Protein AF-A0A7C6F3H6-F1 (afdb_monomer_lite)

pLDDT: mean 77.39, std 11.94, range [45.97, 93.38]

Sequence (93 aa):
MWSTILRISIQERIIYRGDFMLGTLMRFLPIVTQIFLWGAVFSALPSQNGAPGQIVGYSYHDVVAYYLLTMLSRAFSSMPGLASGITRDIRDG

Structure (mmCIF, N/CA/C/O backbone):
data_AF-A0A7C6F3H6-F1
#
_entry.id   AF-A0A7C6F3H6-F1
#
loop_
_atom_site.group_PDB
_atom_site.id
_atom_site.type_symbol
_atom_site.label_atom_id
_atom_site.label_alt_id
_atom_site.label_comp_id
_atom_site.label_asym_id
_atom_site.label_entity_id
_atom_site.label_seq_id
_atom_site.pdbx_PDB_ins_code
_atom_site.Cartn_x
_atom_site.Cartn_y
_atom_site.Cartn_z
_atom_site.occupancy
_atom_site.B_iso_or_equiv
_atom_site.auth_seq_id
_atom_site.auth_comp_id
_atom_site.auth_asym_id
_atom_site.auth_atom_id
_atom_site.pdbx_PDB_model_num
ATOM 1 N N . MET A 1 1 ? 35.799 12.151 -26.528 1.00 65.75 1 MET A N 1
ATOM 2 C CA . MET A 1 1 ? 34.594 11.597 -27.187 1.00 65.75 1 MET A CA 1
ATOM 3 C C . MET A 1 1 ? 34.265 10.188 -26.701 1.00 65.75 1 MET A C 1
ATOM 5 O O . MET A 1 1 ? 33.216 10.034 -26.098 1.00 65.75 1 MET A O 1
ATOM 9 N N . TRP A 1 2 ? 35.149 9.190 -26.842 1.00 71.88 2 TRP A N 1
ATOM 10 C CA . TRP A 1 2 ? 34.876 7.807 -26.394 1.00 71.88 2 TRP A CA 1
ATOM 11 C C . TRP A 1 2 ? 34.528 7.666 -24.896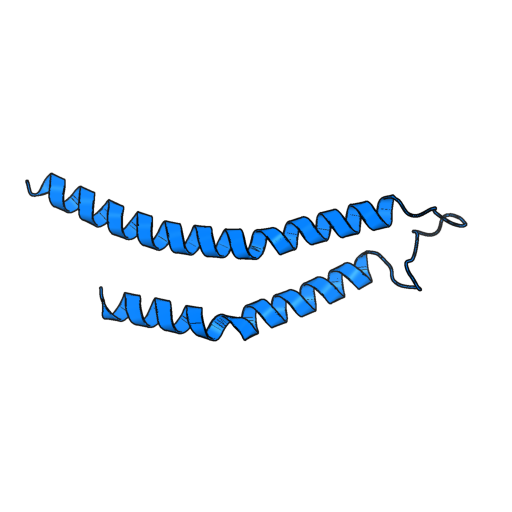 1.00 71.88 2 TRP A C 1
ATOM 13 O O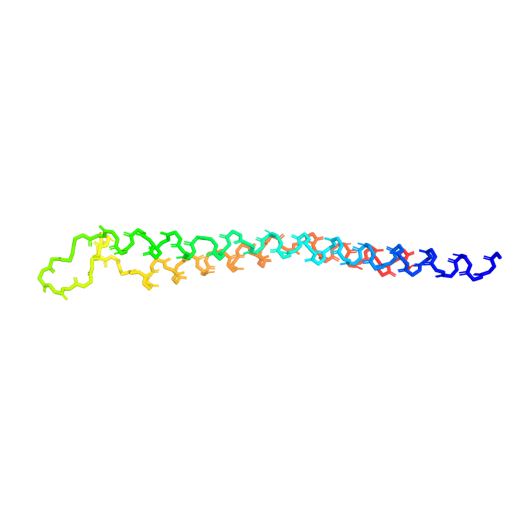 . TRP A 1 2 ? 33.525 7.059 -24.541 1.00 71.88 2 TRP A O 1
ATOM 23 N N . SER A 1 3 ? 35.299 8.312 -24.013 1.00 72.56 3 SER A N 1
ATOM 24 C CA . SER A 1 3 ? 35.032 8.311 -22.560 1.00 72.56 3 SER A CA 1
ATOM 25 C C . SER A 1 3 ? 33.688 8.967 -22.193 1.00 72.56 3 SER A C 1
ATOM 27 O O . SER A 1 3 ? 33.007 8.548 -21.260 1.00 72.56 3 SER A O 1
ATOM 29 N N . THR A 1 4 ? 33.265 9.967 -22.969 1.00 81.56 4 THR A N 1
ATOM 30 C CA . THR A 1 4 ? 31.988 10.666 -22.780 1.00 81.56 4 THR A CA 1
ATOM 31 C C . THR A 1 4 ? 30.809 9.767 -23.149 1.00 81.56 4 THR A C 1
ATOM 33 O O . THR A 1 4 ? 29.857 9.679 -22.383 1.00 81.56 4 THR A O 1
ATOM 36 N N . ILE A 1 5 ? 30.910 9.044 -24.269 1.00 80.75 5 ILE A N 1
ATOM 37 C CA . ILE A 1 5 ? 29.890 8.088 -24.730 1.00 80.75 5 ILE A CA 1
ATOM 38 C C . ILE A 1 5 ? 29.723 6.956 -23.709 1.00 80.75 5 ILE A C 1
ATOM 40 O O . ILE A 1 5 ? 28.607 6.655 -23.300 1.00 80.75 5 ILE A O 1
ATOM 44 N N . LEU A 1 6 ? 30.831 6.396 -23.213 1.00 77.31 6 LEU A N 1
ATOM 45 C CA . LEU A 1 6 ? 30.804 5.307 -22.232 1.00 77.31 6 LEU A CA 1
ATOM 46 C C . LEU A 1 6 ? 30.162 5.731 -20.898 1.00 77.31 6 LEU A C 1
ATOM 48 O O . LEU A 1 6 ? 29.392 4.972 -20.313 1.00 77.31 6 LEU A O 1
ATOM 52 N N . ARG A 1 7 ? 30.421 6.961 -20.433 1.00 77.94 7 ARG A N 1
ATOM 53 C CA . ARG A 1 7 ? 29.768 7.520 -19.237 1.00 77.94 7 ARG A CA 1
ATOM 54 C C . ARG A 1 7 ? 28.261 7.709 -19.421 1.00 77.94 7 ARG A C 1
ATOM 56 O O . ARG A 1 7 ? 27.506 7.368 -18.515 1.00 77.94 7 ARG A O 1
ATOM 63 N N . ILE A 1 8 ? 27.834 8.206 -20.582 1.00 81.50 8 ILE A N 1
ATOM 64 C CA . ILE A 1 8 ? 26.415 8.428 -20.896 1.00 81.50 8 ILE A CA 1
ATOM 65 C C . ILE A 1 8 ? 25.659 7.093 -20.948 1.00 81.50 8 ILE A C 1
ATOM 67 O O . ILE A 1 8 ? 24.637 6.952 -20.283 1.00 81.50 8 ILE A O 1
ATOM 71 N N . SER A 1 9 ? 26.200 6.075 -21.624 1.00 75.69 9 SER A N 1
ATOM 72 C CA . SER A 1 9 ? 25.545 4.761 -21.727 1.00 75.69 9 SER A CA 1
ATOM 73 C C . SER A 1 9 ? 25.417 4.027 -20.384 1.00 75.69 9 SER A C 1
ATOM 75 O O . SER A 1 9 ? 24.455 3.291 -20.168 1.00 75.69 9 SER A O 1
ATOM 77 N N . ILE A 1 10 ? 26.369 4.212 -19.461 1.00 77.25 10 ILE A N 1
ATOM 78 C CA . ILE A 1 10 ? 26.262 3.670 -18.094 1.00 77.25 10 ILE A CA 1
ATOM 79 C C . ILE A 1 10 ? 25.169 4.404 -17.312 1.00 77.25 10 ILE A C 1
ATOM 81 O O . ILE A 1 10 ? 24.370 3.769 -16.622 1.00 77.25 10 ILE A O 1
ATOM 85 N N . GLN A 1 11 ? 25.119 5.730 -17.436 1.00 79.12 11 GLN A N 1
ATOM 86 C CA . GLN A 1 11 ? 24.124 6.552 -16.763 1.00 79.12 11 GLN A CA 1
ATOM 87 C C . GLN A 1 11 ? 22.702 6.216 -17.235 1.00 79.12 11 GLN A C 1
ATOM 89 O O . GLN A 1 11 ? 21.829 6.038 -16.394 1.00 79.12 11 GLN A O 1
ATOM 94 N N . GLU A 1 12 ? 22.471 6.027 -18.536 1.00 75.06 12 GLU A N 1
ATOM 95 C CA . GLU A 1 12 ? 21.158 5.629 -19.069 1.00 75.06 12 GLU A CA 1
ATOM 96 C C . GLU A 1 12 ? 20.695 4.261 -18.546 1.00 75.06 12 GLU A C 1
ATOM 98 O O . GLU A 1 12 ? 19.554 4.131 -18.102 1.00 75.06 12 GLU A O 1
ATOM 103 N N . ARG A 1 13 ? 21.578 3.250 -18.496 1.00 76.31 13 ARG A N 1
ATOM 104 C CA . ARG A 1 13 ? 21.214 1.921 -17.963 1.00 76.31 13 ARG A CA 1
ATOM 105 C C . ARG A 1 13 ? 20.906 1.947 -16.468 1.00 76.31 13 ARG A C 1
ATOM 107 O O . ARG A 1 13 ? 19.997 1.244 -16.025 1.00 76.31 13 ARG A O 1
ATOM 114 N N . ILE A 1 14 ? 21.659 2.724 -15.685 1.00 76.25 14 ILE A N 1
ATOM 115 C CA . ILE A 1 14 ? 21.425 2.850 -14.240 1.00 76.25 14 ILE A CA 1
ATOM 116 C C . ILE A 1 14 ? 20.163 3.659 -13.969 1.00 76.25 14 ILE A C 1
ATOM 118 O O . ILE A 1 14 ? 19.404 3.279 -13.089 1.00 76.25 14 ILE A O 1
ATOM 122 N N . ILE A 1 15 ? 19.911 4.732 -14.720 1.00 79.62 15 ILE A N 1
ATOM 123 C CA . ILE A 1 15 ? 18.685 5.522 -14.583 1.00 79.62 15 ILE A CA 1
ATOM 124 C C . ILE A 1 15 ? 17.472 4.659 -14.903 1.00 79.62 15 ILE A C 1
ATOM 126 O O . ILE A 1 15 ? 16.536 4.644 -14.118 1.00 79.62 15 ILE A O 1
ATOM 130 N N . TYR A 1 16 ? 17.506 3.885 -15.987 1.00 69.94 16 TYR A N 1
ATOM 131 C CA . TYR A 1 16 ? 16.389 3.023 -16.363 1.00 69.94 16 TYR A CA 1
ATOM 132 C C . TYR A 1 16 ? 16.121 1.914 -15.327 1.00 69.94 16 TYR A C 1
ATOM 134 O O . TYR A 1 16 ? 14.995 1.738 -14.861 1.00 69.94 16 TYR A O 1
ATOM 142 N N . ARG A 1 17 ? 17.166 1.202 -14.880 1.00 74.56 17 ARG A N 1
ATOM 143 C CA . ARG A 1 17 ? 17.022 0.197 -13.808 1.00 74.56 17 ARG A CA 1
ATOM 144 C C . ARG A 1 17 ? 16.640 0.832 -12.472 1.00 74.56 17 ARG A C 1
ATOM 146 O O . ARG A 1 17 ? 15.885 0.243 -11.704 1.00 74.56 17 ARG A O 1
ATOM 153 N N . GLY A 1 18 ? 17.161 2.022 -12.203 1.00 78.94 18 GLY A N 1
ATOM 154 C CA . GLY A 1 18 ? 16.876 2.811 -11.014 1.00 78.94 18 GLY A CA 1
ATOM 155 C C . GLY A 1 18 ? 15.422 3.259 -10.970 1.00 78.94 18 GLY A C 1
ATOM 156 O O . GLY A 1 18 ? 14.782 3.076 -9.944 1.00 78.94 18 GLY A O 1
ATOM 157 N N . ASP A 1 19 ? 14.881 3.756 -12.080 1.00 80.06 19 ASP A N 1
ATOM 158 C CA . ASP A 1 19 ? 13.478 4.153 -12.220 1.00 80.06 19 ASP A CA 1
ATOM 159 C C . ASP A 1 19 ? 12.545 2.961 -11.988 1.00 80.06 19 ASP A C 1
ATOM 161 O O . ASP A 1 19 ? 11.617 3.031 -11.184 1.00 80.06 19 ASP A O 1
ATOM 165 N N . PHE A 1 20 ? 12.878 1.808 -12.568 1.00 73.50 20 PHE A N 1
ATOM 166 C CA . PHE A 1 20 ? 12.153 0.565 -12.337 1.00 73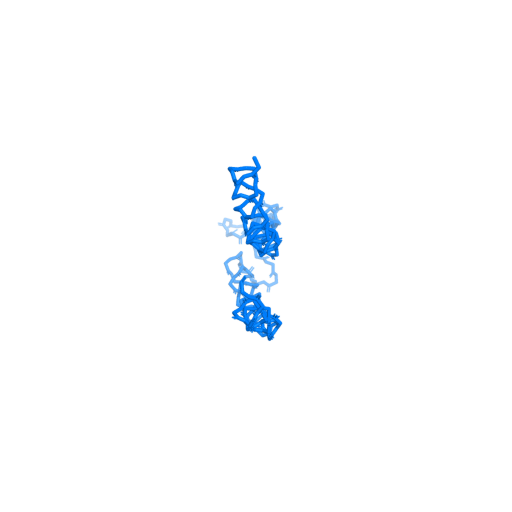.50 20 PHE A CA 1
ATOM 167 C C . PHE A 1 20 ? 12.172 0.119 -10.865 1.00 73.50 20 PHE A C 1
ATOM 169 O O . PHE A 1 20 ? 11.129 -0.219 -10.293 1.00 73.50 20 PHE A O 1
ATOM 176 N N . MET A 1 21 ? 13.348 0.113 -10.229 1.00 78.31 21 MET A N 1
ATOM 177 C CA . MET A 1 21 ? 13.494 -0.267 -8.819 1.00 78.31 21 MET A CA 1
ATOM 178 C C . MET A 1 21 ? 12.783 0.724 -7.894 1.00 78.31 21 MET A C 1
ATOM 180 O O . MET A 1 21 ? 12.107 0.304 -6.955 1.00 78.31 21 MET A O 1
ATOM 184 N N . LEU A 1 22 ? 12.891 2.024 -8.175 1.00 82.25 22 LEU A N 1
ATOM 185 C CA . LEU A 1 22 ? 12.244 3.086 -7.415 1.00 82.25 22 LEU A CA 1
ATOM 186 C C . LEU A 1 22 ? 10.722 3.012 -7.568 1.00 82.25 22 LEU A C 1
ATOM 188 O O . LEU A 1 22 ? 10.015 3.031 -6.566 1.00 82.25 22 LEU A O 1
ATOM 192 N N . GLY A 1 23 ? 10.207 2.849 -8.787 1.00 80.00 23 GLY A N 1
ATOM 193 C CA . GLY A 1 23 ? 8.778 2.679 -9.049 1.00 80.00 23 GLY A CA 1
ATOM 194 C C . GLY A 1 23 ? 8.214 1.427 -8.377 1.00 80.00 23 GLY A C 1
ATOM 195 O O . GLY A 1 23 ? 7.139 1.462 -7.776 1.00 80.00 23 GLY A O 1
ATOM 196 N N . THR A 1 24 ? 8.982 0.336 -8.388 1.00 76.31 24 THR A N 1
ATOM 197 C CA . THR A 1 24 ? 8.640 -0.891 -7.662 1.00 76.31 24 THR A CA 1
ATOM 198 C C . THR A 1 24 ? 8.595 -0.643 -6.153 1.00 76.31 24 THR A C 1
ATOM 200 O O . THR A 1 24 ? 7.606 -0.987 -5.511 1.00 76.31 24 THR A O 1
ATOM 203 N N . LEU A 1 25 ? 9.602 0.020 -5.580 1.00 81.44 25 LEU A N 1
ATOM 204 C CA . LEU A 1 25 ? 9.640 0.368 -4.156 1.00 81.44 25 LEU A CA 1
ATOM 205 C C . LEU A 1 25 ? 8.464 1.272 -3.753 1.00 81.44 25 LEU A C 1
ATOM 207 O O . LEU A 1 25 ? 7.794 1.011 -2.753 1.00 81.44 25 LEU A O 1
ATOM 211 N N . MET A 1 26 ? 8.163 2.291 -4.560 1.00 83.56 26 MET A N 1
ATOM 212 C CA . MET A 1 26 ? 7.044 3.210 -4.331 1.00 83.56 26 MET A CA 1
ATOM 213 C C . MET A 1 26 ? 5.688 2.499 -4.380 1.00 83.56 26 MET A C 1
ATOM 215 O O . MET A 1 26 ? 4.766 2.887 -3.665 1.00 83.56 26 MET A O 1
ATOM 219 N N . ARG A 1 27 ? 5.568 1.408 -5.145 1.00 76.25 27 ARG A N 1
ATOM 220 C CA . ARG A 1 27 ? 4.371 0.554 -5.165 1.00 76.25 27 ARG A CA 1
ATOM 221 C C . ARG A 1 27 ? 4.194 -0.265 -3.881 1.00 76.25 27 ARG A C 1
ATOM 223 O O . ARG A 1 27 ? 3.065 -0.628 -3.554 1.00 76.25 27 ARG A O 1
ATOM 230 N N . PHE A 1 28 ? 5.275 -0.529 -3.145 1.00 81.06 28 PHE A N 1
ATOM 231 C CA . PHE A 1 28 ? 5.244 -1.228 -1.855 1.00 81.06 28 PHE A CA 1
ATOM 232 C C . PHE A 1 28 ? 5.162 -0.288 -0.643 1.00 81.06 28 PHE A C 1
ATOM 234 O O . PHE A 1 28 ? 4.709 -0.703 0.423 1.00 81.06 28 PHE A O 1
ATOM 241 N N . LEU A 1 29 ? 5.516 0.989 -0.803 1.00 87.50 29 LEU A N 1
ATOM 242 C CA . LEU A 1 29 ? 5.305 2.036 0.201 1.00 87.50 29 LEU A CA 1
ATOM 243 C C . LEU A 1 29 ? 3.891 2.023 0.835 1.00 87.50 29 LEU A C 1
ATOM 245 O O . LEU A 1 29 ? 3.809 2.028 2.066 1.00 87.50 29 LEU A O 1
ATOM 249 N N . PRO A 1 30 ? 2.779 1.936 0.067 1.00 85.75 30 PRO A N 1
ATOM 250 C CA . PRO A 1 30 ? 1.429 1.916 0.638 1.00 85.75 30 PRO A CA 1
ATOM 251 C C . PRO A 1 30 ? 1.135 0.700 1.529 1.00 85.75 30 PRO A C 1
ATOM 253 O O . PRO A 1 30 ? 0.193 0.724 2.319 1.00 85.75 30 PRO A O 1
ATOM 256 N N . ILE A 1 31 ? 1.916 -0.380 1.430 1.00 87.75 31 ILE A N 1
ATOM 257 C CA . ILE A 1 31 ? 1.768 -1.526 2.335 1.00 87.75 31 ILE A CA 1
ATOM 258 C C . ILE A 1 31 ? 2.215 -1.122 3.740 1.00 87.75 31 ILE A C 1
ATOM 260 O O . ILE A 1 31 ? 1.495 -1.337 4.712 1.00 87.75 31 ILE A O 1
ATOM 264 N N . VAL A 1 32 ? 3.385 -0.489 3.828 1.00 89.75 32 VAL A N 1
ATOM 265 C CA . VAL A 1 32 ? 3.998 -0.059 5.087 1.00 89.75 32 VAL A CA 1
ATOM 266 C C . VAL A 1 32 ? 3.137 0.997 5.774 1.00 89.75 32 VAL A C 1
ATOM 268 O O . VAL A 1 32 ? 2.847 0.877 6.964 1.00 89.75 32 VAL A O 1
ATOM 271 N N . THR A 1 33 ? 2.670 2.002 5.030 1.00 92.19 33 THR A N 1
ATOM 272 C CA . THR A 1 33 ? 1.816 3.058 5.595 1.00 92.19 33 THR A CA 1
ATOM 273 C C . THR A 1 33 ? 0.514 2.500 6.151 1.00 92.19 33 THR A C 1
ATOM 275 O O . THR A 1 33 ? 0.071 2.935 7.211 1.00 92.19 33 THR A O 1
ATOM 278 N N . GLN A 1 34 ? -0.080 1.507 5.488 1.00 91.31 34 GLN A N 1
ATOM 279 C CA . GLN A 1 34 ? -1.310 0.897 5.973 1.00 91.31 34 GLN A CA 1
ATOM 280 C C . GLN A 1 34 ? -1.104 0.121 7.277 1.00 91.31 34 GLN A C 1
ATOM 282 O O . GLN A 1 34 ? -1.976 0.162 8.144 1.00 91.31 34 GLN A O 1
ATOM 287 N N . ILE A 1 35 ? 0.033 -0.562 7.442 1.00 91.38 35 ILE A N 1
ATOM 288 C CA . ILE A 1 35 ? 0.368 -1.242 8.703 1.00 91.38 35 ILE A CA 1
ATOM 289 C C . ILE A 1 35 ? 0.426 -0.214 9.839 1.00 91.38 35 ILE A C 1
ATOM 291 O O . ILE A 1 35 ? -0.196 -0.413 10.881 1.00 91.38 35 ILE A O 1
ATOM 295 N N . PHE A 1 36 ? 1.096 0.920 9.615 1.00 93.12 36 PHE A N 1
ATOM 296 C CA . PHE A 1 36 ? 1.145 2.005 10.596 1.00 93.12 36 PHE A CA 1
ATOM 297 C C . PHE A 1 36 ? -0.230 2.617 10.876 1.00 93.12 36 PHE A C 1
ATOM 299 O O . PHE A 1 36 ? -0.552 2.874 12.034 1.00 93.12 36 PHE A O 1
ATOM 306 N N . LEU A 1 37 ? -1.058 2.809 9.844 1.00 93.38 37 LEU A N 1
ATOM 307 C CA . LEU A 1 37 ? -2.424 3.311 9.996 1.00 93.38 37 LEU A CA 1
ATOM 308 C C . LEU A 1 37 ? -3.274 2.381 10.860 1.00 93.38 37 LEU A C 1
ATOM 310 O O . LEU A 1 37 ? -3.902 2.847 11.805 1.00 93.38 37 LEU A O 1
ATOM 314 N N . TRP A 1 38 ? -3.265 1.073 10.593 1.00 91.62 38 TRP A N 1
ATOM 315 C CA . TRP A 1 38 ? -3.974 0.116 11.444 1.00 91.62 38 TRP A CA 1
ATOM 316 C C . TRP A 1 38 ? -3.407 0.092 12.863 1.00 91.62 38 TRP A C 1
ATOM 318 O O . TRP A 1 38 ? -4.180 0.029 13.814 1.00 91.62 38 TRP A O 1
ATOM 328 N N . GLY A 1 39 ? -2.089 0.229 13.026 1.00 89.50 39 GLY A N 1
ATOM 329 C CA . GLY A 1 39 ? -1.469 0.365 14.344 1.00 89.50 39 GLY A CA 1
ATOM 330 C C . GLY A 1 39 ? -2.009 1.570 15.118 1.00 89.50 39 GLY A C 1
ATOM 331 O O . GLY A 1 39 ? -2.366 1.437 16.285 1.00 89.50 39 GLY A O 1
ATOM 332 N N . ALA A 1 40 ? -2.144 2.720 14.451 1.00 90.56 40 ALA A N 1
ATOM 333 C CA . ALA A 1 40 ? -2.716 3.933 15.032 1.00 90.56 40 ALA A CA 1
ATOM 334 C C . ALA A 1 40 ? -4.219 3.803 15.341 1.00 90.56 40 ALA A C 1
ATOM 336 O O . ALA A 1 40 ? -4.693 4.318 16.349 1.00 90.56 40 ALA A O 1
ATOM 337 N N . VAL A 1 41 ? -4.979 3.095 14.500 1.00 89.56 41 VAL A N 1
ATOM 338 C CA . VAL A 1 41 ? -6.406 2.834 14.749 1.00 89.56 41 VAL A CA 1
ATOM 339 C C . VAL A 1 41 ? -6.579 1.965 15.992 1.00 89.56 41 VAL A C 1
ATOM 341 O O . VAL A 1 41 ? -7.366 2.309 16.868 1.00 89.56 41 VAL A O 1
ATOM 344 N N . PHE A 1 42 ? -5.828 0.866 16.100 1.00 87.50 42 PHE A N 1
ATOM 345 C CA . PHE A 1 42 ? -5.936 -0.051 17.235 1.00 87.50 42 PHE A CA 1
ATOM 346 C C . PHE A 1 42 ? -5.374 0.534 18.537 1.00 87.50 42 PHE A C 1
ATOM 348 O O . PHE A 1 42 ? -5.881 0.200 19.606 1.00 87.50 42 PHE A O 1
ATOM 355 N N . SER A 1 43 ? -4.384 1.432 18.476 1.00 86.12 43 SER A N 1
ATOM 356 C CA . SER A 1 43 ? -3.889 2.142 19.664 1.00 86.12 43 SER A CA 1
ATOM 357 C C . SER A 1 43 ? -4.863 3.203 20.185 1.00 86.12 43 SER A C 1
ATOM 359 O O . SER A 1 43 ? -4.842 3.511 21.375 1.00 86.12 43 SER A O 1
ATOM 361 N N . ALA A 1 44 ? -5.729 3.743 19.323 1.00 86.50 44 ALA A N 1
ATOM 362 C CA . ALA A 1 44 ? -6.753 4.715 19.699 1.00 86.50 44 ALA A CA 1
ATOM 363 C C . ALA A 1 44 ? -8.023 4.074 20.294 1.00 86.50 44 ALA A C 1
ATOM 365 O O . ALA A 1 44 ? -8.898 4.793 20.782 1.00 86.50 44 ALA A O 1
ATOM 366 N N . LEU A 1 45 ? -8.162 2.744 20.252 1.00 83.88 45 LEU A N 1
ATOM 367 C CA . LEU A 1 45 ? -9.347 2.067 20.775 1.00 83.88 45 LEU A CA 1
ATOM 368 C C . LEU A 1 45 ? -9.351 2.047 22.310 1.00 83.88 45 LEU A C 1
ATOM 370 O O . LEU A 1 45 ? -8.332 1.730 22.928 1.00 83.88 45 LEU A O 1
ATOM 374 N N . PRO A 1 46 ? -10.507 2.305 22.949 1.00 76.00 46 PRO A N 1
ATOM 375 C CA . PRO A 1 46 ? -10.627 2.180 24.392 1.00 76.00 46 PRO A CA 1
ATOM 376 C C . PRO A 1 46 ? -10.431 0.716 24.800 1.00 76.00 46 PRO A C 1
ATOM 378 O O . PRO A 1 46 ? -11.191 -0.165 24.393 1.00 76.00 46 PRO A O 1
ATOM 381 N N . SER A 1 47 ? -9.408 0.457 25.617 1.00 70.06 47 SER A N 1
ATOM 382 C CA . SER A 1 47 ? -9.203 -0.857 26.227 1.00 70.06 47 SER A CA 1
ATOM 383 C C . SER A 1 47 ? -10.338 -1.122 27.213 1.00 70.06 47 SER A C 1
ATOM 385 O O . SER A 1 47 ? -10.423 -0.494 28.268 1.00 70.06 47 SER A O 1
ATOM 387 N N . GLN A 1 48 ? -11.242 -2.033 26.860 1.00 65.50 48 GLN A N 1
ATOM 388 C CA . GLN A 1 48 ? -12.284 -2.489 27.772 1.00 65.50 48 GLN A CA 1
ATOM 389 C C . GLN A 1 48 ? -11.745 -3.687 28.561 1.00 65.50 48 GLN A C 1
ATOM 391 O O . GLN A 1 48 ? -11.349 -4.695 27.979 1.00 65.50 48 GLN A O 1
ATOM 396 N N . ASN A 1 49 ? -11.720 -3.572 29.892 1.00 66.44 49 ASN A N 1
ATOM 397 C CA . ASN A 1 49 ? -11.343 -4.644 30.826 1.00 66.44 49 ASN A CA 1
ATOM 398 C C . ASN A 1 49 ? -9.926 -5.224 30.638 1.00 66.44 49 ASN A C 1
ATOM 400 O O . ASN A 1 49 ? -9.722 -6.425 30.799 1.00 66.44 49 ASN A O 1
ATOM 404 N N . GLY A 1 50 ? -8.941 -4.391 30.281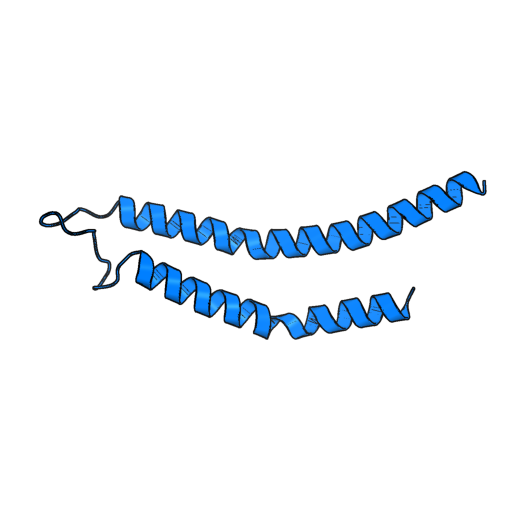 1.00 66.62 50 GLY A N 1
ATOM 405 C CA . GLY A 1 50 ? -7.543 -4.822 30.115 1.00 66.62 50 GLY A CA 1
ATOM 406 C C . GLY A 1 50 ? -7.298 -5.728 28.904 1.00 66.62 50 GLY A C 1
ATOM 407 O O . GLY A 1 50 ? -6.171 -6.173 28.690 1.00 66.62 50 GLY A O 1
ATOM 408 N N . ALA A 1 51 ? -8.330 -5.982 28.096 1.00 66.19 51 ALA A N 1
ATOM 409 C CA . ALA A 1 51 ? -8.191 -6.643 26.814 1.00 66.19 51 ALA A CA 1
ATOM 410 C C . ALA A 1 51 ? -7.778 -5.619 25.737 1.00 66.19 51 ALA A C 1
ATOM 412 O O . ALA A 1 51 ? -8.214 -4.457 25.777 1.00 66.19 51 ALA A O 1
ATOM 413 N N . PRO A 1 52 ? -6.938 -6.022 24.764 1.00 67.56 52 PRO A N 1
ATOM 414 C CA . PRO A 1 52 ? -6.650 -5.190 23.602 1.00 67.56 52 PRO A CA 1
ATOM 415 C C . PRO A 1 52 ? -7.959 -4.853 22.877 1.00 67.56 52 PRO A C 1
ATOM 417 O O . PRO A 1 52 ? -8.816 -5.721 22.711 1.00 67.56 52 PRO A O 1
ATOM 420 N N . GLY A 1 53 ? -8.121 -3.589 22.470 1.00 73.00 53 GLY A N 1
ATOM 421 C CA . GLY A 1 53 ? -9.318 -3.128 21.767 1.00 73.00 53 GLY A CA 1
ATOM 422 C C . GLY A 1 53 ? -9.547 -3.945 20.496 1.00 73.00 53 GLY A C 1
ATOM 423 O O . GLY A 1 53 ? -8.667 -4.023 19.642 1.00 73.00 53 GLY A O 1
ATOM 424 N N . GLN A 1 54 ? -10.711 -4.582 20.387 1.00 80.88 54 GLN A N 1
ATOM 425 C CA . GLN A 1 54 ? -11.098 -5.362 19.213 1.00 80.88 54 GLN A CA 1
ATOM 426 C C . GLN A 1 54 ? -12.068 -4.556 18.354 1.00 80.88 54 GLN A C 1
ATOM 428 O O . GLN A 1 54 ? -12.958 -3.879 18.872 1.00 80.88 54 GLN A O 1
ATOM 433 N N . ILE A 1 55 ? -11.929 -4.667 17.036 1.00 80.38 55 ILE A N 1
ATOM 434 C CA . ILE A 1 55 ? -12.858 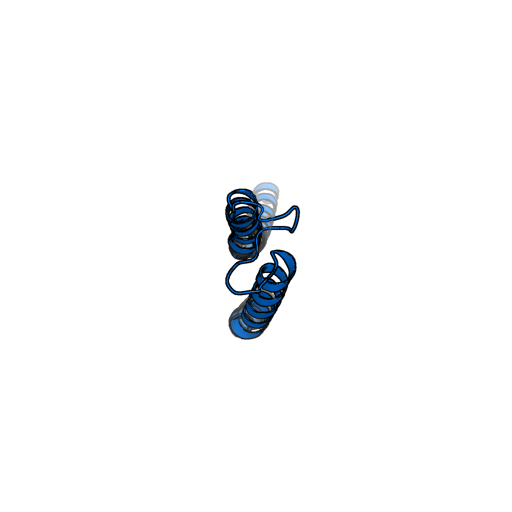-4.065 16.078 1.00 80.38 55 ILE A CA 1
ATOM 435 C C . ILE A 1 55 ? -13.744 -5.188 15.558 1.00 80.38 55 ILE A C 1
ATOM 437 O O . ILE A 1 55 ? -13.285 -6.023 14.786 1.00 80.38 55 ILE A O 1
ATOM 441 N N . VAL A 1 56 ? -15.006 -5.235 15.994 1.00 83.44 56 VAL A N 1
ATOM 442 C CA . VAL A 1 56 ? -15.971 -6.268 15.556 1.00 83.44 56 VAL A CA 1
ATOM 443 C C . VAL A 1 56 ? -15.416 -7.694 15.777 1.00 83.44 56 VAL A C 1
ATOM 445 O O . VAL A 1 56 ? -15.566 -8.579 14.944 1.00 83.44 56 VAL A O 1
ATOM 448 N N . GLY A 1 57 ? -14.712 -7.912 16.895 1.00 81.31 57 GLY A N 1
ATOM 449 C CA . GLY A 1 57 ? -14.097 -9.202 17.243 1.00 81.31 57 GLY A CA 1
ATOM 450 C C . GLY A 1 57 ? -12.745 -9.498 16.580 1.00 81.31 57 GLY A C 1
ATOM 451 O O . GLY A 1 57 ? -12.125 -10.500 16.922 1.00 81.31 57 GLY A O 1
ATOM 452 N N . TYR A 1 58 ? -12.253 -8.637 15.682 1.00 84.62 58 TYR A N 1
ATOM 453 C CA . TYR A 1 58 ? -10.920 -8.771 15.092 1.00 84.62 58 TYR A CA 1
ATOM 454 C C . TYR A 1 58 ? -9.858 -8.043 15.915 1.00 84.62 58 TYR A C 1
ATOM 456 O O . TYR A 1 58 ? -10.041 -6.894 16.335 1.00 84.62 58 TYR A O 1
ATOM 464 N N . SER A 1 59 ? -8.719 -8.707 16.106 1.00 86.56 59 SER A N 1
ATOM 465 C CA . SER A 1 59 ? -7.503 -8.121 16.661 1.00 86.56 59 SER A CA 1
ATOM 466 C C . SER A 1 59 ? -6.692 -7.404 15.579 1.00 86.56 59 SER A C 1
ATOM 468 O O . SER A 1 59 ? -6.852 -7.652 14.382 1.00 86.56 59 SER A O 1
ATOM 470 N N . TYR A 1 60 ? -5.754 -6.554 16.002 1.00 87.06 60 TYR A N 1
ATOM 471 C CA . TYR A 1 60 ? -4.786 -5.899 15.118 1.00 87.06 60 TYR A CA 1
ATOM 472 C C . TYR A 1 60 ? -4.094 -6.903 14.184 1.00 87.06 60 TYR A C 1
ATOM 474 O O . TYR A 1 60 ? -3.994 -6.679 12.977 1.00 87.06 60 TYR A O 1
ATOM 482 N N . HIS A 1 61 ? -3.673 -8.043 14.736 1.00 89.50 61 HIS A N 1
ATOM 483 C CA . HIS A 1 61 ? -2.978 -9.085 13.985 1.00 89.50 61 HIS A CA 1
ATOM 484 C C . HIS A 1 61 ? -3.862 -9.719 12.906 1.00 89.50 61 HIS A C 1
ATOM 486 O O . HIS A 1 61 ? -3.363 -9.991 11.817 1.00 89.50 61 HIS A O 1
ATOM 492 N N . ASP A 1 62 ? -5.161 -9.892 13.164 1.00 91.75 62 ASP A N 1
ATOM 493 C CA . ASP A 1 62 ? -6.091 -10.491 12.200 1.00 91.75 62 ASP A CA 1
ATOM 494 C C . ASP A 1 62 ? -6.282 -9.575 10.989 1.00 91.75 62 ASP A C 1
ATOM 496 O O . ASP A 1 62 ? -6.201 -10.009 9.837 1.00 91.75 62 ASP A O 1
ATOM 500 N N . VAL A 1 63 ? -6.466 -8.278 11.248 1.00 91.56 63 VAL A N 1
ATOM 501 C CA . VAL A 1 63 ? -6.649 -7.269 10.200 1.00 91.56 63 VAL A CA 1
ATOM 502 C C . VAL A 1 63 ? -5.380 -7.113 9.363 1.00 91.56 63 VAL A C 1
ATOM 504 O O . VAL A 1 63 ? -5.449 -7.084 8.131 1.00 91.56 63 VAL A O 1
ATOM 507 N N . VAL A 1 64 ? -4.211 -7.060 10.009 1.00 91.94 64 VAL A N 1
ATOM 508 C CA . VAL A 1 64 ? -2.922 -6.973 9.310 1.00 91.94 64 VAL A CA 1
ATOM 509 C C . VAL A 1 64 ? -2.652 -8.234 8.493 1.00 91.94 64 VAL A C 1
ATOM 511 O O . VAL A 1 64 ? -2.248 -8.120 7.337 1.00 91.94 64 VAL A O 1
ATOM 514 N N . ALA A 1 65 ? -2.914 -9.427 9.032 1.00 92.69 65 ALA A N 1
ATOM 515 C CA . ALA A 1 65 ? -2.719 -10.684 8.313 1.00 92.69 65 ALA A CA 1
ATOM 516 C C . ALA A 1 65 ? -3.602 -10.768 7.058 1.00 92.69 65 ALA A C 1
ATOM 518 O O . ALA A 1 65 ? -3.105 -11.074 5.972 1.00 92.69 65 ALA A O 1
ATOM 519 N N . TYR A 1 66 ? -4.889 -10.429 7.177 1.00 92.12 66 TYR A N 1
ATOM 520 C CA . TYR A 1 66 ? -5.810 -10.396 6.041 1.00 92.12 66 TYR A CA 1
ATOM 521 C C . TYR A 1 66 ? -5.380 -9.373 4.977 1.00 92.12 66 TYR A C 1
ATOM 523 O O . TYR A 1 66 ? -5.362 -9.658 3.774 1.00 92.12 66 TYR A O 1
ATOM 531 N N . TYR A 1 67 ? -4.977 -8.179 5.410 1.00 90.94 67 TYR A N 1
ATOM 532 C CA . TYR A 1 67 ? -4.488 -7.141 4.511 1.00 90.94 67 TYR A CA 1
ATOM 533 C C . TYR A 1 67 ? -3.212 -7.563 3.770 1.00 90.94 67 TYR A C 1
ATOM 535 O O . TYR A 1 67 ? -3.126 -7.412 2.552 1.00 90.94 67 TYR A O 1
ATOM 543 N N . LEU A 1 68 ? -2.238 -8.142 4.475 1.00 90.62 68 LEU A N 1
ATOM 544 C CA . LEU A 1 68 ? -1.007 -8.638 3.863 1.00 90.62 68 LEU A CA 1
ATOM 545 C C . LEU A 1 68 ? -1.289 -9.758 2.862 1.00 90.62 68 LEU A C 1
ATOM 547 O O . LEU A 1 68 ? -0.750 -9.727 1.757 1.00 90.62 68 LEU A O 1
ATOM 551 N N . LEU A 1 69 ? -2.175 -10.699 3.199 1.00 91.44 69 LEU A N 1
ATOM 552 C CA . LEU A 1 69 ? -2.565 -11.783 2.299 1.00 91.44 69 LEU A CA 1
ATOM 553 C C . LEU A 1 69 ? -3.189 -11.244 1.005 1.00 91.44 69 LEU A C 1
ATOM 555 O O . LEU A 1 69 ? -2.802 -11.648 -0.096 1.00 91.44 69 LEU A O 1
ATOM 559 N N . THR A 1 70 ? -4.127 -10.302 1.117 1.00 89.62 70 THR A N 1
ATOM 560 C CA . THR A 1 70 ? -4.785 -9.692 -0.049 1.00 89.62 70 THR A CA 1
ATOM 561 C C . THR A 1 70 ? -3.813 -8.859 -0.880 1.00 89.62 70 THR A C 1
ATOM 563 O O . THR A 1 70 ? -3.831 -8.934 -2.109 1.00 89.62 70 THR A O 1
ATOM 566 N N . MET A 1 71 ? -2.918 -8.095 -0.254 1.00 85.88 71 MET A N 1
ATOM 567 C CA . MET A 1 71 ? -1.914 -7.322 -0.979 1.00 85.88 71 MET A CA 1
ATOM 568 C C . MET A 1 71 ? -0.868 -8.176 -1.668 1.00 85.88 71 MET A C 1
ATOM 570 O O . MET A 1 71 ? -0.531 -7.879 -2.810 1.00 85.88 71 MET A O 1
ATOM 574 N N . LEU A 1 72 ? -0.392 -9.232 -1.017 1.00 84.06 72 LEU A N 1
ATOM 575 C CA . LEU A 1 72 ? 0.546 -10.170 -1.614 1.00 84.06 72 LEU A CA 1
ATOM 576 C C . LEU A 1 72 ? -0.095 -10.874 -2.816 1.00 84.06 72 LEU A C 1
ATOM 578 O O . LEU A 1 72 ? 0.496 -10.929 -3.893 1.00 84.06 72 LEU A O 1
ATOM 582 N N . SER A 1 73 ? -1.353 -11.297 -2.669 1.00 85.81 73 SER A N 1
ATOM 583 C CA . SER A 1 73 ? -2.141 -11.876 -3.762 1.00 85.81 73 SER A CA 1
ATOM 584 C C . SER A 1 73 ? -2.295 -10.897 -4.925 1.00 85.81 73 SER A C 1
ATOM 586 O O . SER A 1 73 ? -2.075 -11.264 -6.076 1.00 85.81 73 SER A O 1
ATOM 588 N N . ARG A 1 74 ? -2.603 -9.622 -4.646 1.00 80.88 74 ARG A N 1
ATOM 589 C CA . ARG A 1 74 ? -2.654 -8.582 -5.682 1.00 80.88 74 ARG A CA 1
ATOM 590 C C . ARG A 1 74 ? -1.292 -8.331 -6.304 1.00 80.88 74 ARG A C 1
ATOM 592 O O . ARG A 1 74 ? -1.239 -8.168 -7.514 1.00 80.88 74 ARG A O 1
ATOM 599 N N . ALA A 1 75 ? -0.210 -8.288 -5.535 1.00 76.81 75 ALA A N 1
ATOM 600 C CA . ALA A 1 75 ? 1.133 -8.056 -6.057 1.00 76.81 75 ALA A CA 1
ATOM 601 C C . ALA A 1 75 ? 1.511 -9.143 -7.072 1.00 76.81 75 ALA A C 1
ATOM 603 O O . ALA A 1 75 ? 1.877 -8.806 -8.194 1.00 76.81 75 ALA A O 1
ATOM 604 N N . PHE A 1 76 ? 1.291 -10.417 -6.734 1.00 72.12 76 PHE A N 1
ATOM 605 C CA . PHE A 1 76 ? 1.512 -11.536 -7.652 1.00 72.12 76 PHE A CA 1
ATOM 606 C C . PHE A 1 76 ? 0.516 -11.568 -8.824 1.00 72.12 76 PHE A C 1
ATOM 608 O O . PHE A 1 76 ? 0.906 -11.839 -9.955 1.00 72.12 76 PHE A O 1
ATOM 615 N N . SER A 1 77 ? -0.758 -11.239 -8.596 1.00 72.25 77 SER A N 1
ATOM 616 C CA . SER A 1 77 ? -1.795 -11.272 -9.640 1.00 72.25 77 SER A CA 1
ATOM 617 C C . SER A 1 77 ? -1.731 -10.087 -10.615 1.00 72.25 77 SER A C 1
ATOM 619 O O . SER A 1 77 ? -2.085 -10.227 -11.780 1.00 72.25 77 SER A O 1
ATOM 621 N N . SER A 1 78 ? -1.232 -8.927 -10.178 1.00 60.41 78 SER A N 1
ATOM 622 C CA . SER A 1 78 ? -1.056 -7.715 -11.001 1.00 60.41 78 SER A CA 1
ATOM 623 C C . SER A 1 78 ? 0.348 -7.588 -11.610 1.00 60.41 78 SER A C 1
ATOM 625 O O . SER A 1 78 ? 0.692 -6.556 -12.191 1.00 60.41 78 SER A O 1
ATOM 627 N N . MET A 1 79 ? 1.145 -8.655 -11.501 1.00 53.56 79 MET A N 1
ATOM 628 C CA . MET A 1 79 ? 2.469 -8.834 -12.094 1.00 53.56 79 MET A CA 1
ATOM 629 C C . MET A 1 79 ? 2.541 -9.447 -13.522 1.00 53.56 79 MET A C 1
ATOM 631 O O . MET A 1 79 ? 3.653 -9.782 -13.922 1.00 53.56 79 MET A O 1
ATOM 635 N N . PRO A 1 80 ? 1.490 -9.534 -14.374 1.00 52.38 80 PRO A N 1
ATOM 636 C CA . PRO A 1 80 ? 1.685 -9.867 -15.794 1.00 52.38 80 PRO A CA 1
ATOM 637 C C . PRO A 1 80 ? 2.568 -8.849 -16.544 1.00 52.38 80 PRO A C 1
ATOM 639 O O . PRO A 1 80 ? 3.348 -9.222 -17.415 1.00 52.38 80 PRO A O 1
ATOM 642 N N . GLY A 1 81 ? 2.494 -7.561 -16.178 1.00 51.25 81 GLY A N 1
ATOM 643 C CA . GLY A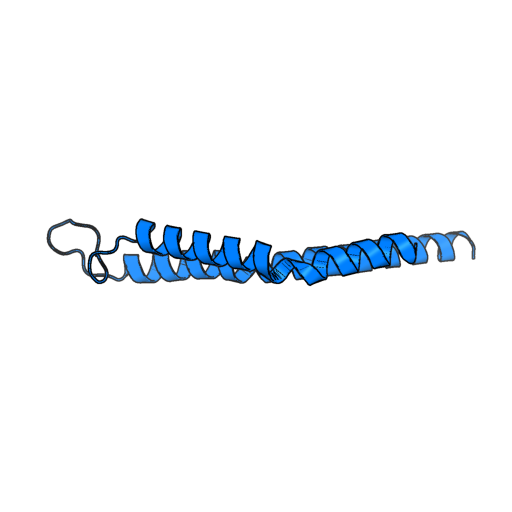 1 81 ? 3.221 -6.474 -16.857 1.00 51.25 81 GLY A CA 1
ATOM 644 C C . GLY A 1 81 ? 4.720 -6.374 -16.528 1.00 51.25 81 GLY A C 1
ATOM 645 O O . GLY A 1 81 ? 5.481 -5.762 -17.275 1.00 51.25 81 GLY A O 1
ATOM 646 N N . LEU A 1 82 ? 5.166 -6.997 -15.432 1.00 53.94 82 LEU A N 1
ATOM 647 C CA . LEU A 1 82 ? 6.577 -7.025 -15.025 1.00 53.94 82 LEU A CA 1
ATOM 648 C C . LEU A 1 82 ? 7.387 -8.030 -15.858 1.00 53.94 82 LEU A C 1
ATOM 650 O O . LEU A 1 82 ? 8.513 -7.739 -16.255 1.00 53.94 82 LEU A O 1
ATOM 654 N N . ALA A 1 83 ? 6.778 -9.162 -16.221 1.00 53.34 83 ALA A N 1
ATOM 655 C CA . ALA A 1 83 ? 7.378 -10.132 -17.135 1.00 53.34 83 ALA A CA 1
ATOM 656 C C . ALA A 1 83 ? 7.526 -9.574 -18.565 1.00 53.34 83 ALA A C 1
ATOM 658 O O . ALA A 1 83 ? 8.549 -9.810 -19.211 1.00 53.34 83 ALA A O 1
ATOM 659 N N . SER A 1 84 ? 6.562 -8.784 -19.058 1.00 53.34 84 SER A N 1
ATOM 660 C CA . SER A 1 84 ? 6.659 -8.173 -20.394 1.00 53.34 84 SER A CA 1
ATOM 661 C C . SER A 1 84 ? 7.736 -7.088 -20.489 1.00 53.34 84 SER A C 1
ATOM 663 O O . SER A 1 84 ? 8.377 -6.972 -21.530 1.00 53.34 84 SER A O 1
ATOM 665 N N . GLY A 1 85 ? 7.965 -6.324 -19.411 1.00 56.62 85 GLY A N 1
ATOM 666 C CA . GLY A 1 85 ? 9.027 -5.311 -19.340 1.00 56.62 85 GLY A CA 1
ATOM 667 C C . GLY A 1 85 ? 10.426 -5.928 -19.383 1.00 56.62 85 GLY A C 1
ATOM 668 O O . GLY A 1 85 ? 11.226 -5.565 -20.237 1.00 56.62 85 GLY A O 1
ATOM 669 N N . ILE A 1 86 ? 10.675 -6.954 -18.558 1.00 59.94 86 ILE A N 1
ATOM 670 C CA . ILE A 1 86 ? 11.954 -7.689 -18.538 1.00 59.94 86 ILE A CA 1
ATOM 671 C C . ILE A 1 86 ? 12.213 -8.382 -19.884 1.00 59.94 86 ILE A C 1
ATOM 673 O O . ILE A 1 86 ? 13.332 -8.369 -20.387 1.00 59.94 86 ILE A O 1
ATOM 677 N N . THR A 1 87 ? 11.174 -8.948 -20.508 1.00 58.31 87 THR A N 1
ATOM 678 C CA . THR A 1 87 ? 11.294 -9.572 -21.838 1.00 58.31 87 THR A CA 1
ATOM 679 C C . THR A 1 87 ? 11.656 -8.542 -22.913 1.00 58.31 87 THR A C 1
ATOM 681 O O . THR A 1 87 ? 12.414 -8.853 -23.830 1.00 58.31 87 THR A O 1
ATOM 684 N N . ARG A 1 88 ? 11.151 -7.306 -22.800 1.00 58.59 88 ARG A N 1
ATOM 685 C CA . ARG A 1 88 ? 11.487 -6.210 -23.714 1.00 58.59 88 ARG A CA 1
ATOM 686 C C . ARG A 1 88 ? 12.896 -5.663 -23.473 1.00 58.59 88 ARG A C 1
ATOM 688 O O . ARG A 1 88 ? 13.604 -5.453 -24.446 1.00 58.59 88 ARG A O 1
ATOM 695 N N . ASP A 1 89 ? 13.344 -5.550 -22.225 1.00 62.19 89 ASP A N 1
ATOM 696 C CA . ASP A 1 89 ? 14.728 -5.161 -21.906 1.00 62.19 89 ASP A CA 1
ATOM 697 C C . ASP A 1 89 ? 15.762 -6.189 -22.362 1.00 62.19 89 ASP A C 1
ATOM 699 O O . ASP A 1 89 ? 16.817 -5.823 -22.867 1.00 62.19 89 ASP A O 1
ATOM 703 N N . ILE A 1 90 ? 15.457 -7.485 -22.237 1.00 64.31 90 ILE A N 1
ATOM 704 C CA . ILE A 1 90 ? 16.316 -8.555 -22.766 1.00 64.31 90 ILE A CA 1
ATOM 705 C C . ILE A 1 90 ? 16.357 -8.516 -24.303 1.00 64.31 90 ILE A C 1
ATOM 707 O O . ILE A 1 90 ? 17.377 -8.855 -24.899 1.00 64.31 90 ILE A O 1
ATOM 711 N N . ARG A 1 91 ? 15.257 -8.109 -24.949 1.00 63.25 91 ARG A N 1
ATOM 712 C CA . ARG A 1 91 ? 15.159 -7.992 -26.409 1.00 63.25 91 ARG A CA 1
ATOM 713 C C . ARG A 1 91 ? 15.871 -6.751 -26.955 1.00 63.25 91 ARG A C 1
ATOM 715 O O . ARG A 1 91 ? 16.476 -6.848 -28.019 1.00 63.25 91 ARG A O 1
ATOM 722 N N . ASP A 1 92 ? 15.757 -5.613 -26.275 1.00 62.12 92 ASP A N 1
ATOM 723 C CA . ASP A 1 92 ? 16.227 -4.320 -26.781 1.00 62.12 92 ASP A CA 1
ATOM 724 C C . ASP A 1 92 ? 17.688 -3.997 -26.363 1.00 62.12 92 ASP A C 1
ATOM 726 O O . ASP A 1 92 ? 18.327 -3.199 -27.049 1.00 62.12 92 ASP A O 1
ATOM 730 N N . GLY A 1 93 ? 18.260 -4.676 -25.348 1.00 45.97 93 GLY A N 1
ATOM 731 C CA . GLY A 1 93 ? 19.720 -4.761 -25.101 1.00 45.97 93 GLY A CA 1
ATOM 732 C C . GLY A 1 93 ? 20.339 -3.781 -24.100 1.00 45.97 93 GLY A C 1
ATOM 733 O O . GLY A 1 93 ? 20.845 -2.705 -24.495 1.00 45.97 93 GLY A O 1
#

Radius of gyration: 21.69 Å; chains: 1; bounding box: 51×24×58 Å

Secondary structure (DSSP, 8-state):
-HHHHHHHHHHHHHHHHHHHHHHHHHHHHHHHHHHHHHHHHHHTS--STTSPPPBTTB-HHHHHHHHHHHHHHHHHHT-HHHHHHHHHHHHH-

Foldseek 3Di:
DVVVVVVVVVVVVCVVVVVVVVVVVVLCVVLVVVLVVLVVVQVPADDDPVDRHADVNHDSVRVNVVSVVVVVVCVVVVPPVVVVVVVVVVVVD